Protein AF-A0A2N5Z8E2-F1 (afdb_monomer_lite)

Radius of gyration: 33.79 Å; chains: 1; bounding box: 51×48×90 Å

Structure (mmCIF, N/CA/C/O backbone):
data_AF-A0A2N5Z8E2-F1
#
_entry.id   AF-A0A2N5Z8E2-F1
#
loop_
_atom_site.group_PDB
_atom_site.id
_atom_site.type_symbol
_atom_site.label_atom_id
_atom_site.label_alt_id
_atom_site.label_comp_id
_atom_site.label_asym_id
_atom_site.label_entity_id
_atom_site.label_seq_id
_atom_site.pdbx_PDB_ins_code
_atom_site.Cartn_x
_atom_site.Cartn_y
_atom_site.Cartn_z
_atom_site.occupancy
_atom_site.B_iso_or_equiv
_atom_site.auth_seq_id
_atom_site.auth_comp_id
_atom_site.auth_asym_id
_atom_site.auth_atom_id
_atom_site.pdbx_PDB_model_num
ATOM 1 N N . MET A 1 1 ? -34.137 32.093 56.137 1.00 54.59 1 MET A N 1
ATOM 2 C CA . MET A 1 1 ? -33.795 31.053 57.139 1.00 54.59 1 MET A CA 1
ATOM 3 C C . MET A 1 1 ? -32.305 30.760 56.978 1.00 54.59 1 MET A C 1
ATOM 5 O O . MET A 1 1 ? -31.921 30.421 55.871 1.00 54.59 1 MET A O 1
ATOM 9 N N . SER A 1 2 ? -31.466 31.004 57.996 1.00 71.12 2 SER A N 1
ATOM 10 C CA . SER A 1 2 ? -29.993 30.905 57.870 1.00 71.12 2 SER A CA 1
ATOM 11 C C . SER A 1 2 ? -29.541 29.473 57.537 1.00 71.12 2 SER A C 1
ATOM 13 O O . SER A 1 2 ? -30.028 28.518 58.148 1.00 71.12 2 SER A O 1
ATOM 15 N N . ILE A 1 3 ? -28.604 29.350 56.592 1.00 69.88 3 ILE A N 1
ATOM 16 C CA . ILE A 1 3 ? -27.976 28.100 56.126 1.00 69.88 3 ILE A CA 1
ATOM 17 C C . ILE A 1 3 ? -27.423 27.285 57.310 1.00 69.88 3 ILE A C 1
ATOM 19 O O . ILE A 1 3 ? -27.604 26.070 57.378 1.00 69.88 3 ILE A O 1
ATOM 23 N N . GLU A 1 4 ? -26.871 27.948 58.326 1.00 69.56 4 GLU A N 1
ATOM 24 C CA . GLU A 1 4 ? -26.331 27.307 59.535 1.00 69.56 4 GLU A CA 1
ATOM 25 C C . GLU A 1 4 ? -27.399 26.562 60.352 1.00 69.56 4 GLU A C 1
ATOM 27 O O . GLU A 1 4 ? -27.144 25.504 60.940 1.00 69.56 4 GLU A O 1
ATOM 32 N N . ARG A 1 5 ? -28.644 27.059 60.356 1.00 70.69 5 ARG A N 1
ATOM 33 C CA . ARG A 1 5 ? -29.758 26.375 61.036 1.00 70.69 5 ARG A CA 1
ATOM 34 C C . ARG A 1 5 ? -30.197 25.118 60.289 1.00 70.69 5 ARG A C 1
ATOM 36 O O . ARG A 1 5 ? -30.705 24.192 60.916 1.00 70.69 5 ARG A O 1
ATOM 43 N N . GLN A 1 6 ? -30.017 25.066 58.971 1.00 69.56 6 GLN A N 1
ATOM 44 C CA . GLN A 1 6 ? -30.315 23.869 58.181 1.00 69.56 6 GLN A CA 1
ATOM 45 C C . GLN A 1 6 ? -29.215 22.812 58.339 1.00 69.56 6 GLN A C 1
ATOM 47 O O . GLN A 1 6 ? -29.527 21.635 58.542 1.00 69.56 6 GLN A O 1
ATOM 52 N N . PHE A 1 7 ? -27.945 23.227 58.351 1.00 66.75 7 PHE A N 1
ATOM 53 C CA . PHE A 1 7 ? -26.817 22.323 58.595 1.00 66.75 7 PHE A CA 1
ATOM 54 C C . PHE A 1 7 ? -26.855 21.707 59.997 1.00 66.75 7 PHE A C 1
ATOM 56 O O . PHE A 1 7 ? -26.788 20.487 60.131 1.00 66.75 7 PHE A O 1
ATOM 63 N N . SER A 1 8 ? -27.061 22.515 61.041 1.00 74.06 8 SER A N 1
ATOM 64 C CA . SER A 1 8 ? -27.131 22.012 62.424 1.00 74.06 8 SER A CA 1
ATOM 65 C C . SER A 1 8 ? -28.271 21.009 62.650 1.00 74.06 8 SER A C 1
ATOM 67 O O . SER A 1 8 ? -28.094 20.017 63.358 1.00 74.06 8 SER A O 1
ATOM 69 N N . ARG A 1 9 ? -29.434 21.215 62.016 1.00 73.56 9 ARG A N 1
ATOM 70 C CA . ARG A 1 9 ? -30.554 20.256 62.054 1.00 73.56 9 ARG A CA 1
ATOM 71 C C . ARG A 1 9 ? -30.224 18.947 61.337 1.00 73.56 9 ARG A C 1
ATOM 73 O O . ARG A 1 9 ? -30.583 17.884 61.837 1.00 73.56 9 ARG A O 1
ATOM 80 N N . SER A 1 10 ? -29.517 19.027 60.214 1.00 69.19 10 SER A N 1
ATOM 81 C CA . SER A 1 10 ? -29.113 17.858 59.427 1.00 69.19 10 SER A CA 1
ATOM 82 C C . SER A 1 10 ? -28.091 17.000 60.179 1.00 69.19 10 SER A C 1
ATOM 84 O O . SER A 1 10 ? -28.234 15.783 60.235 1.00 69.19 10 SER A O 1
ATOM 86 N N . ILE A 1 11 ? -27.117 17.627 60.850 1.00 70.69 11 ILE A N 1
ATOM 87 C CA . ILE A 1 11 ? -26.117 16.927 61.675 1.00 70.69 11 ILE A CA 1
ATOM 88 C C . ILE A 1 11 ? -26.790 16.199 62.847 1.00 70.69 11 ILE A C 1
ATOM 90 O O . ILE A 1 11 ? -26.557 15.008 63.044 1.00 70.69 11 ILE A O 1
ATOM 94 N N . LYS A 1 12 ? -27.710 16.867 63.557 1.00 73.25 12 LYS A N 1
ATOM 95 C CA . LYS A 1 12 ? -28.479 16.245 64.652 1.00 73.25 12 LYS A CA 1
ATOM 96 C C . LYS A 1 12 ? -29.352 15.071 64.194 1.00 73.25 12 LYS A C 1
ATOM 98 O O . LYS A 1 12 ? -29.635 14.178 64.988 1.00 73.25 12 LYS A O 1
ATOM 103 N N . GLN A 1 13 ? -29.813 15.063 62.942 1.00 68.19 13 GLN A N 1
ATOM 104 C CA . GLN A 1 13 ? -30.539 13.921 62.376 1.00 68.19 13 GLN A CA 1
ATOM 105 C C . GLN A 1 13 ? -29.612 12.750 62.041 1.00 68.19 13 GLN A C 1
ATOM 107 O O . GLN A 1 13 ? -29.987 11.606 62.280 1.00 68.19 13 GLN A O 1
ATOM 112 N N . ILE A 1 14 ? -28.413 13.026 61.527 1.00 67.75 14 ILE A N 1
ATOM 113 C CA . ILE A 1 14 ? -27.400 12.010 61.204 1.00 67.75 14 ILE A CA 1
ATOM 114 C C . ILE A 1 14 ? -26.919 11.305 62.480 1.00 67.75 14 ILE A C 1
ATOM 116 O O . ILE A 1 14 ? -26.812 10.082 62.500 1.00 67.75 14 ILE A O 1
ATOM 120 N N . GLU A 1 15 ? -26.718 12.053 63.565 1.00 65.44 15 GLU A N 1
ATOM 121 C CA . GLU A 1 15 ? -26.290 11.528 64.870 1.00 65.44 15 GLU A CA 1
ATOM 122 C C . GLU A 1 15 ? -27.309 10.556 65.497 1.00 65.44 15 GLU A C 1
ATOM 124 O O . GLU A 1 15 ? -26.940 9.627 66.211 1.00 65.44 15 GLU A O 1
ATOM 129 N N . ARG A 1 16 ? -28.601 10.720 65.184 1.00 69.50 16 ARG A N 1
ATOM 130 C CA . ARG A 1 16 ? -29.685 9.843 65.661 1.00 69.50 16 ARG A CA 1
ATOM 131 C C . ARG A 1 16 ? -29.935 8.629 64.765 1.00 69.50 16 ARG A C 1
ATOM 133 O O . ARG A 1 16 ? -30.782 7.799 65.099 1.00 69.50 16 ARG A O 1
ATOM 140 N N . MET A 1 17 ? -29.259 8.514 63.620 1.00 68.38 17 MET A N 1
ATOM 141 C CA . MET A 1 17 ? -29.453 7.372 62.729 1.00 68.38 17 MET A CA 1
ATOM 142 C C . MET A 1 17 ? -28.679 6.142 63.220 1.00 68.38 17 MET A C 1
ATOM 144 O O . MET A 1 17 ? -27.511 6.244 63.593 1.00 68.38 17 MET A O 1
ATOM 148 N N . PRO A 1 18 ? -29.276 4.940 63.152 1.00 71.25 18 PRO A N 1
ATOM 149 C CA . PRO A 1 18 ? -28.559 3.710 63.455 1.00 71.25 18 PRO A CA 1
ATOM 150 C C . PRO A 1 18 ? -27.423 3.494 62.445 1.00 71.25 18 PRO A C 1
ATOM 152 O O . PRO A 1 18 ? -27.589 3.736 61.247 1.00 71.25 18 PRO A O 1
ATOM 155 N N . GLN A 1 19 ? -26.282 2.968 62.903 1.00 64.56 19 GLN A N 1
ATOM 156 C CA . GLN A 1 19 ? -25.054 2.798 62.102 1.00 64.56 19 GLN A CA 1
ATOM 157 C C . GLN A 1 19 ? -25.284 2.110 60.740 1.00 64.56 19 GLN A C 1
ATOM 159 O O . GLN A 1 19 ? -24.665 2.465 59.737 1.00 64.56 19 GLN A O 1
ATOM 164 N N . LYS A 1 20 ? -26.235 1.165 60.667 1.00 65.25 20 LYS A N 1
ATOM 165 C CA . LYS A 1 20 ? -26.619 0.477 59.419 1.00 65.25 20 LYS A CA 1
ATOM 166 C C . LYS A 1 20 ? -27.254 1.411 58.377 1.00 65.25 20 LYS A C 1
ATOM 168 O O . LYS A 1 20 ? -27.059 1.202 57.181 1.00 65.25 20 LYS A O 1
ATOM 173 N N . ALA A 1 21 ? -28.013 2.419 58.806 1.00 69.50 21 ALA A N 1
ATOM 174 C CA . ALA A 1 21 ? -28.606 3.423 57.921 1.00 69.50 21 ALA A CA 1
ATOM 175 C C . ALA A 1 21 ? -27.548 4.420 57.431 1.00 69.50 21 ALA A C 1
ATOM 177 O O . ALA A 1 21 ? -27.512 4.732 56.239 1.00 69.50 21 ALA A O 1
ATOM 178 N N . LEU A 1 22 ? -26.632 4.813 58.323 1.00 66.75 22 LEU A N 1
ATOM 179 C CA . LEU A 1 22 ? -25.485 5.660 57.999 1.00 66.75 22 LEU A CA 1
ATOM 180 C C . LEU A 1 22 ? -24.632 5.027 56.892 1.00 66.75 22 LEU A C 1
ATOM 182 O O . LEU A 1 22 ? -24.387 5.654 55.867 1.00 66.75 22 LEU A O 1
ATOM 186 N N . TYR A 1 23 ? -24.281 3.745 57.054 1.00 70.44 23 TYR A N 1
ATOM 187 C CA . TYR A 1 23 ? -23.490 2.984 56.083 1.00 70.44 23 TYR A CA 1
ATOM 188 C C . TYR A 1 23 ? -24.171 2.870 54.711 1.00 70.44 23 TYR A C 1
ATOM 190 O O . TYR A 1 23 ? -23.515 2.928 53.672 1.00 70.44 23 TYR A O 1
ATOM 198 N N . ARG A 1 24 ? -25.503 2.724 54.673 1.00 71.44 24 ARG A N 1
ATOM 199 C CA . ARG A 1 24 ? -26.255 2.701 53.407 1.00 71.44 24 ARG A CA 1
ATOM 200 C C . ARG A 1 24 ? -26.197 4.051 52.696 1.00 71.44 24 ARG A C 1
ATOM 202 O O . ARG A 1 24 ? -26.012 4.069 51.480 1.00 71.44 24 ARG A O 1
ATOM 209 N N . GLN A 1 25 ? -26.324 5.157 53.429 1.00 71.38 25 GLN A N 1
ATOM 210 C CA . GLN A 1 25 ? -26.224 6.495 52.847 1.00 71.38 25 GLN A CA 1
ATOM 211 C C . GLN A 1 25 ? -24.811 6.802 52.351 1.00 71.38 25 GLN A C 1
ATOM 213 O O . GLN A 1 25 ? -24.666 7.209 51.199 1.00 71.38 25 GLN A O 1
ATOM 218 N N . THR A 1 26 ? -23.770 6.536 53.144 1.00 70.19 26 THR A N 1
ATOM 219 C CA . THR A 1 26 ? -22.382 6.731 52.693 1.00 70.19 26 THR A CA 1
ATOM 220 C C . THR A 1 26 ? -22.056 5.842 51.504 1.00 70.19 26 THR A C 1
ATOM 222 O O . THR A 1 26 ? -21.537 6.350 50.520 1.00 70.19 26 THR A O 1
ATOM 225 N N . LYS A 1 27 ? -22.465 4.567 51.490 1.00 75.56 27 LYS A N 1
ATOM 226 C CA . LYS A 1 27 ? -22.264 3.681 50.327 1.00 75.56 27 LYS A CA 1
ATOM 227 C C . LYS A 1 27 ? -22.952 4.192 49.055 1.00 75.56 27 LYS A C 1
ATOM 229 O O . LYS A 1 27 ? -22.413 4.026 47.961 1.00 75.56 27 LYS A O 1
ATOM 234 N N . LEU A 1 28 ? -24.132 4.804 49.172 1.00 75.12 28 LEU A N 1
ATOM 235 C CA . LEU A 1 28 ? -24.834 5.419 48.039 1.00 75.12 28 LEU A CA 1
ATOM 236 C C . LEU A 1 28 ? -24.135 6.694 47.553 1.00 75.12 28 LEU A C 1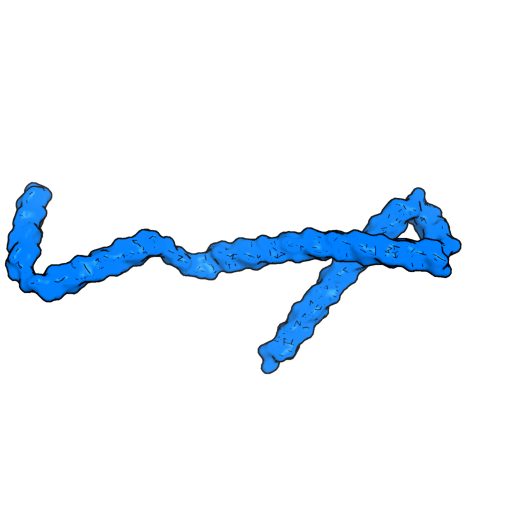
ATOM 238 O O . LEU A 1 28 ? -24.046 6.908 46.345 1.00 75.12 28 LEU A O 1
ATOM 242 N N . ILE A 1 29 ? -23.617 7.511 48.470 1.00 74.00 29 ILE A N 1
ATOM 243 C CA . ILE A 1 29 ? -22.852 8.721 48.148 1.00 74.00 29 ILE A CA 1
ATOM 244 C C . ILE A 1 29 ? -21.522 8.342 47.489 1.00 74.00 29 ILE A C 1
ATOM 246 O O . ILE A 1 29 ? -21.219 8.859 46.418 1.00 74.00 29 ILE A O 1
ATOM 250 N N . THR A 1 30 ? -20.785 7.377 48.045 1.00 71.44 30 THR A N 1
ATOM 251 C CA . THR A 1 30 ? -19.546 6.848 47.459 1.00 71.44 30 THR A CA 1
ATOM 252 C C . THR A 1 30 ? -19.800 6.272 46.073 1.00 71.44 30 THR A C 1
ATOM 254 O O . THR A 1 30 ? -19.079 6.620 45.153 1.00 71.44 30 THR A O 1
ATOM 257 N N . LYS A 1 31 ? -20.877 5.499 45.858 1.00 71.19 31 LYS A N 1
ATOM 258 C CA . LYS A 1 31 ? -21.247 5.026 44.510 1.00 71.19 31 LYS A CA 1
ATOM 259 C C . LYS A 1 31 ? -21.529 6.162 43.522 1.00 71.19 31 LYS A C 1
ATOM 261 O O . LYS A 1 31 ? -21.209 6.029 42.344 1.00 71.19 31 LYS A O 1
ATOM 266 N N . ARG A 1 32 ? -22.150 7.258 43.973 1.00 66.50 32 ARG A N 1
ATOM 267 C CA . ARG A 1 32 ? -22.410 8.437 43.128 1.00 66.50 32 ARG A CA 1
ATOM 268 C C . ARG A 1 32 ? -21.127 9.206 42.815 1.00 66.50 32 ARG A C 1
ATOM 270 O O . ARG A 1 32 ? -20.969 9.639 41.680 1.00 66.50 32 ARG A O 1
ATOM 277 N N . PHE A 1 33 ? -20.217 9.329 43.779 1.00 62.50 33 PHE A N 1
ATOM 278 C CA . PHE A 1 33 ? -18.895 9.921 43.566 1.00 62.50 33 PHE A CA 1
ATOM 279 C C . PHE A 1 33 ? -18.009 9.046 42.679 1.00 62.50 33 PHE A C 1
ATOM 281 O O . PHE A 1 33 ? -17.410 9.571 41.751 1.00 62.50 33 PHE A O 1
ATOM 288 N N . ASP A 1 34 ? -18.006 7.725 42.862 1.00 62.16 34 ASP A N 1
ATOM 289 C CA . ASP A 1 34 ? -17.319 6.788 41.967 1.00 62.16 34 ASP A CA 1
ATOM 290 C C . ASP A 1 34 ? -17.864 6.888 40.543 1.00 62.16 34 ASP A C 1
ATOM 292 O O . ASP A 1 34 ? -17.084 6.894 39.602 1.00 62.16 34 ASP A O 1
ATOM 296 N N . MET A 1 35 ? -19.180 7.040 40.352 1.00 60.72 35 MET A N 1
ATOM 297 C CA . MET A 1 35 ? -19.776 7.281 39.027 1.00 60.72 35 MET A CA 1
ATOM 298 C C . MET A 1 35 ? -19.405 8.636 38.404 1.00 60.72 35 MET A C 1
ATOM 300 O O . MET A 1 35 ? -19.514 8.780 37.187 1.00 60.72 35 MET A O 1
ATOM 304 N N . LEU A 1 36 ? -19.022 9.627 39.212 1.00 59.94 36 LEU A N 1
ATOM 305 C CA . LEU A 1 36 ? -18.572 10.944 38.747 1.00 59.94 36 LEU A CA 1
ATOM 306 C C . LEU A 1 36 ? -17.059 10.973 38.484 1.00 59.94 36 LEU A C 1
ATOM 308 O O . LEU A 1 36 ? -16.617 11.650 37.559 1.00 59.94 36 LEU A O 1
ATOM 312 N N . LEU A 1 37 ? -16.279 10.232 39.277 1.00 58.09 37 LEU A N 1
ATOM 313 C CA . LEU A 1 37 ? -14.819 10.139 39.189 1.00 58.09 37 LEU A CA 1
ATOM 314 C C . LEU A 1 37 ? -14.348 9.065 38.206 1.00 58.09 37 LEU A C 1
ATOM 316 O O . LEU A 1 37 ? -13.273 9.202 37.625 1.00 58.09 37 LEU A O 1
ATOM 320 N N . THR A 1 38 ? -15.143 8.021 37.962 1.00 56.69 38 THR A N 1
ATOM 321 C CA . THR A 1 38 ? -14.940 7.173 36.788 1.00 56.69 38 THR A CA 1
ATOM 322 C C . THR A 1 38 ? -15.527 7.905 35.589 1.00 56.69 38 THR A C 1
ATOM 324 O O . THR A 1 38 ? -16.749 8.036 35.493 1.00 56.69 38 THR A O 1
ATOM 327 N N . PRO A 1 39 ? -14.702 8.402 34.646 1.00 52.25 39 PRO A N 1
ATOM 328 C CA . PRO A 1 39 ? -15.241 8.938 33.414 1.00 52.25 39 PRO A CA 1
ATOM 329 C C . PRO A 1 39 ? -16.077 7.823 32.802 1.00 52.25 39 PRO A C 1
ATOM 331 O O . PRO A 1 39 ? -15.554 6.738 32.518 1.00 52.25 39 PRO A O 1
ATOM 334 N N . LYS A 1 40 ? -17.386 8.070 32.639 1.00 52.25 40 LYS A N 1
ATOM 335 C CA . LYS A 1 40 ? -18.255 7.254 31.791 1.00 52.25 40 LYS A CA 1
ATOM 336 C C . LYS A 1 40 ? -17.417 6.904 30.570 1.00 52.25 40 LYS A C 1
ATOM 338 O O . LYS A 1 40 ? -17.070 7.794 29.793 1.00 52.25 40 LYS A O 1
ATOM 343 N N . LYS A 1 41 ? -17.065 5.622 30.419 1.00 49.09 41 LYS A N 1
ATOM 344 C CA . LYS A 1 41 ? -16.578 5.057 29.162 1.00 49.09 41 LYS A CA 1
ATOM 345 C C . LYS A 1 41 ? -17.699 5.286 28.149 1.00 49.09 41 LYS A C 1
ATOM 347 O O . LYS A 1 41 ? -18.525 4.413 27.912 1.00 49.09 41 LYS A O 1
ATOM 352 N N . GLY A 1 42 ? -17.779 6.498 27.608 1.00 45.38 42 GLY A N 1
ATOM 353 C CA . GLY A 1 42 ? -18.615 6.857 26.482 1.00 45.38 42 GLY A CA 1
ATOM 354 C C . GLY A 1 42 ? -18.083 6.070 25.298 1.00 45.38 42 GLY A C 1
ATOM 355 O O . GLY A 1 42 ? -17.157 6.505 24.616 1.00 45.38 42 GLY A O 1
ATOM 356 N N . GLY A 1 43 ? -18.632 4.871 25.112 1.00 48.94 43 GLY A N 1
ATOM 357 C CA . GLY A 1 43 ? -18.172 3.827 24.196 1.00 48.94 43 GLY A CA 1
ATOM 358 C C . GLY A 1 43 ? -18.189 4.173 22.704 1.00 48.94 43 GLY A C 1
ATOM 359 O O . GLY A 1 43 ? -17.906 3.301 21.891 1.00 48.94 43 G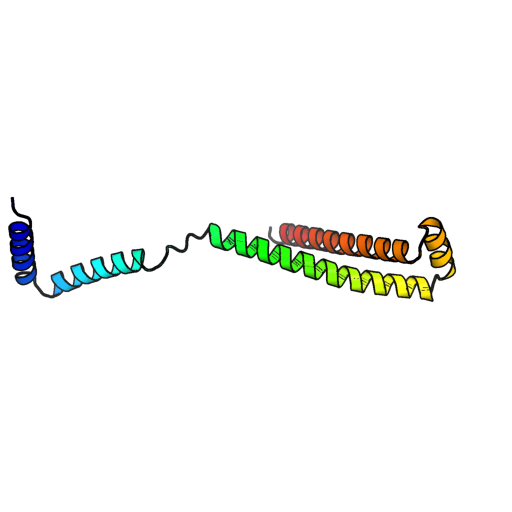LY A O 1
ATOM 360 N N . ALA A 1 44 ? -18.470 5.420 22.320 1.00 50.94 44 ALA A N 1
ATOM 361 C CA . ALA A 1 44 ? -18.530 5.843 20.922 1.00 50.94 44 ALA A CA 1
ATOM 362 C C . ALA A 1 44 ? -17.279 6.612 20.455 1.00 50.94 44 ALA A C 1
ATOM 364 O O . ALA A 1 44 ? -16.797 6.378 19.350 1.00 50.94 44 ALA A O 1
ATOM 365 N N . LYS A 1 45 ? -16.685 7.482 21.289 1.00 49.41 45 LYS A N 1
ATOM 366 C CA . LYS A 1 45 ? -15.555 8.334 20.853 1.00 49.41 45 LYS A CA 1
ATOM 367 C C . LYS A 1 45 ? -14.204 7.606 20.842 1.00 49.41 45 LYS A C 1
ATOM 369 O O . LYS A 1 45 ? -13.366 7.877 19.989 1.00 49.41 45 LYS A O 1
ATOM 374 N N . GLY A 1 46 ? -14.002 6.634 21.736 1.00 51.91 46 GLY A N 1
ATOM 375 C CA . GLY A 1 46 ? -12.750 5.865 21.810 1.00 51.91 46 GLY A CA 1
ATOM 376 C C . GLY A 1 46 ? -12.610 4.749 20.765 1.00 51.91 46 GLY A C 1
ATOM 377 O O . GLY A 1 46 ? -11.492 4.339 20.457 1.00 51.91 46 GLY A O 1
ATOM 378 N N . SER A 1 47 ? -13.713 4.240 20.206 1.00 55.69 47 SER A N 1
ATOM 379 C CA . SER A 1 47 ? -13.678 3.150 19.218 1.00 55.69 47 SER A CA 1
ATOM 380 C C . SER A 1 47 ? -13.369 3.658 17.808 1.00 55.69 47 SER A C 1
ATOM 382 O O . SER A 1 47 ? -12.606 3.017 17.084 1.00 55.69 47 SER A O 1
ATOM 384 N N . MET A 1 48 ? -13.887 4.835 17.440 1.00 58.56 48 MET A N 1
ATOM 385 C CA . MET A 1 48 ? -13.631 5.458 16.140 1.00 58.56 48 MET A CA 1
ATOM 386 C C . MET A 1 48 ? -12.165 5.885 16.002 1.00 58.56 48 MET A C 1
ATOM 388 O O . MET A 1 48 ? -11.530 5.537 15.011 1.00 58.56 48 MET A O 1
ATOM 392 N N . GLY A 1 49 ? -11.580 6.500 17.039 1.00 68.81 49 GLY A N 1
ATOM 393 C CA . GLY A 1 49 ? -10.152 6.846 17.052 1.00 68.81 49 GLY A CA 1
ATOM 394 C C . GLY A 1 49 ? -9.233 5.624 16.924 1.00 68.81 49 GLY A C 1
ATOM 395 O O . GLY A 1 49 ? -8.277 5.647 16.155 1.00 68.81 49 GLY A O 1
ATOM 396 N N . LYS A 1 50 ? -9.563 4.510 17.594 1.00 74.62 50 LYS A N 1
ATOM 397 C CA . LYS A 1 50 ? -8.801 3.253 17.470 1.00 74.62 50 LYS A CA 1
ATOM 398 C C . LYS A 1 50 ? -8.905 2.621 16.080 1.00 74.62 50 LYS A C 1
ATOM 400 O O . LYS A 1 50 ? -7.927 2.042 15.616 1.00 74.62 50 LYS A O 1
ATOM 405 N N . LYS A 1 51 ? -10.066 2.713 15.418 1.00 77.75 51 LYS A N 1
ATOM 406 C CA . LYS A 1 51 ? -10.231 2.241 14.033 1.00 77.75 51 LYS A CA 1
ATOM 407 C C . LYS A 1 51 ? -9.412 3.092 13.065 1.00 77.75 51 LYS A C 1
ATOM 409 O O . LYS A 1 51 ? -8.649 2.531 12.292 1.00 77.75 51 LYS A O 1
ATOM 414 N N . VAL A 1 52 ? -9.499 4.417 13.167 1.00 80.88 52 VAL A N 1
ATOM 415 C CA . VAL A 1 52 ? -8.739 5.337 12.305 1.00 80.88 52 VAL A CA 1
ATOM 416 C C . VAL A 1 52 ? -7.231 5.166 12.498 1.00 80.88 52 VAL A C 1
ATOM 418 O O . VAL A 1 52 ? -6.511 5.013 11.518 1.00 80.88 52 VAL A O 1
ATOM 421 N N . ALA A 1 53 ? -6.745 5.091 13.741 1.00 83.75 53 ALA A N 1
ATOM 422 C CA . ALA A 1 53 ? -5.325 4.854 14.014 1.00 83.75 53 ALA A CA 1
ATOM 423 C C . ALA A 1 53 ? -4.830 3.525 13.417 1.00 83.75 53 ALA A C 1
ATOM 425 O O . ALA A 1 53 ? -3.723 3.447 12.887 1.00 83.75 53 ALA A O 1
ATOM 426 N N . ARG A 1 54 ? -5.668 2.482 13.458 1.00 85.19 54 ARG A N 1
ATOM 427 C CA . ARG A 1 54 ? -5.368 1.197 12.822 1.00 85.19 54 ARG A CA 1
ATOM 428 C C . ARG A 1 54 ? -5.299 1.323 11.299 1.00 85.19 54 ARG A C 1
ATOM 430 O O . ARG A 1 54 ? -4.393 0.748 10.710 1.00 85.19 54 ARG A O 1
ATOM 437 N N . GLU A 1 55 ? -6.215 2.058 10.672 1.00 85.19 55 GLU A N 1
ATOM 438 C CA . GLU A 1 55 ? -6.183 2.292 9.220 1.00 85.19 55 GLU A CA 1
ATOM 439 C C . GLU A 1 55 ? -4.936 3.059 8.779 1.00 85.19 55 GLU A C 1
ATOM 441 O O . GLU A 1 55 ? -4.295 2.676 7.804 1.00 85.19 55 GLU A O 1
ATOM 446 N N . ILE A 1 56 ? -4.535 4.079 9.538 1.00 87.56 56 ILE A N 1
ATOM 447 C CA . ILE A 1 56 ? -3.307 4.837 9.275 1.00 87.56 56 ILE A CA 1
ATOM 448 C C . ILE A 1 56 ? -2.078 3.924 9.373 1.00 87.56 56 ILE A C 1
ATOM 450 O O . ILE A 1 56 ? -1.229 3.932 8.485 1.00 87.56 56 ILE A O 1
ATOM 454 N N . LEU A 1 57 ? -1.995 3.087 10.411 1.00 89.31 57 LEU A N 1
ATOM 455 C CA . LEU A 1 57 ? -0.890 2.135 10.557 1.00 89.31 57 LEU A CA 1
ATOM 456 C C . LEU A 1 57 ? -0.832 1.157 9.375 1.00 89.31 57 LEU A C 1
ATOM 458 O O . LEU A 1 57 ? 0.244 0.875 8.852 1.00 89.31 57 LEU A O 1
ATOM 462 N N . TRP A 1 58 ? -1.990 0.688 8.908 1.00 86.75 58 TRP A N 1
ATOM 463 C CA . TRP A 1 58 ? -2.069 -0.157 7.719 1.00 86.75 58 TRP A CA 1
ATOM 464 C C . TRP A 1 58 ? -1.678 0.559 6.429 1.00 86.75 58 TRP A C 1
ATOM 466 O O . TRP A 1 58 ? -1.089 -0.080 5.559 1.00 86.75 58 TRP A O 1
ATOM 476 N N . PHE A 1 59 ? -1.987 1.846 6.286 1.00 88.25 59 PHE A N 1
ATOM 477 C CA . PHE A 1 59 ? -1.553 2.641 5.139 1.00 88.25 59 PHE A CA 1
ATOM 478 C C . PHE A 1 59 ? -0.022 2.676 5.057 1.00 88.25 59 PHE A C 1
ATOM 480 O O . PHE A 1 59 ? 0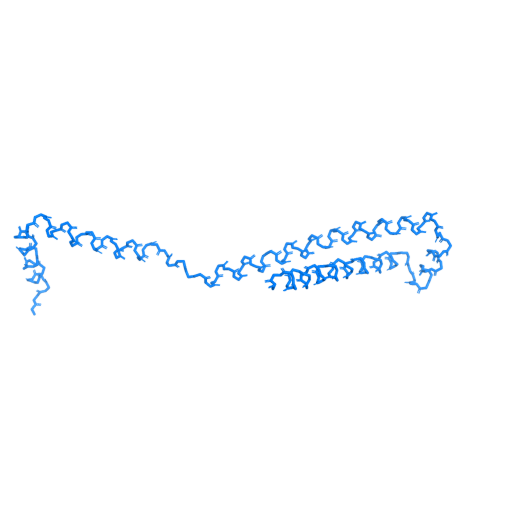.546 2.320 4.025 1.00 88.25 59 PHE A O 1
ATOM 487 N N . PHE A 1 60 ? 0.657 2.973 6.169 1.00 90.44 60 PHE A N 1
ATOM 488 C CA . PHE A 1 60 ? 2.122 2.949 6.221 1.00 90.44 60 PHE A CA 1
ATOM 489 C C . PHE A 1 60 ? 2.702 1.548 6.000 1.00 90.44 60 PHE A C 1
ATOM 491 O O . PHE A 1 60 ? 3.674 1.399 5.260 1.00 90.44 60 PHE A O 1
ATOM 498 N N . ALA A 1 61 ? 2.084 0.511 6.571 1.00 88.88 61 ALA A N 1
ATOM 499 C CA . ALA A 1 61 ? 2.490 -0.868 6.310 1.00 88.88 61 ALA A CA 1
ATOM 500 C C . ALA A 1 61 ? 2.357 -1.228 4.819 1.00 88.88 61 ALA A C 1
ATOM 502 O O . ALA A 1 61 ? 3.240 -1.869 4.256 1.00 88.88 61 ALA A O 1
ATOM 503 N N . SER A 1 62 ? 1.289 -0.771 4.161 1.00 89.25 62 SER A N 1
ATOM 504 C CA . SER A 1 62 ? 1.052 -1.020 2.733 1.00 89.25 62 SER A CA 1
ATOM 505 C C . SER A 1 62 ? 2.054 -0.280 1.850 1.00 89.25 62 SER A C 1
ATOM 507 O O . SER A 1 62 ? 2.493 -0.840 0.851 1.00 89.25 62 SER A O 1
ATOM 509 N N . ILE A 1 63 ? 2.471 0.934 2.229 1.00 90.31 63 ILE A N 1
ATOM 510 C CA . ILE A 1 63 ? 3.567 1.649 1.557 1.00 90.31 63 ILE A CA 1
ATOM 511 C C . ILE A 1 63 ? 4.864 0.848 1.663 1.00 90.31 63 ILE A C 1
ATOM 513 O O . ILE A 1 63 ? 5.521 0.614 0.652 1.00 90.31 63 ILE A O 1
ATOM 517 N N . LEU A 1 64 ? 5.222 0.392 2.867 1.00 92.31 64 LEU A N 1
ATOM 51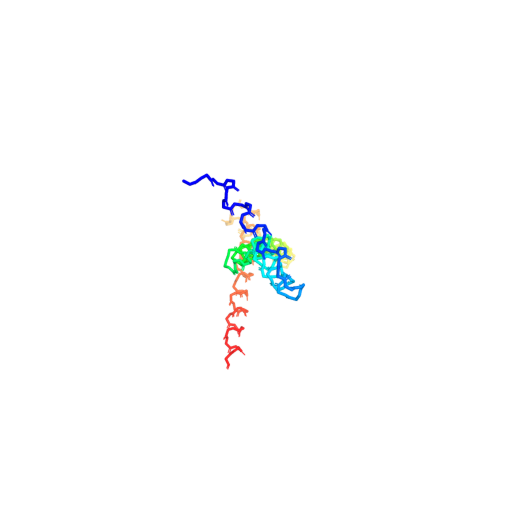8 C CA . LEU A 1 64 ? 6.460 -0.357 3.081 1.00 92.31 64 LEU A CA 1
ATOM 519 C C . LEU A 1 64 ? 6.477 -1.661 2.268 1.00 92.31 64 LEU A C 1
ATOM 521 O O . LEU A 1 64 ? 7.443 -1.944 1.562 1.00 92.31 64 LEU A O 1
ATOM 525 N N . ILE A 1 65 ? 5.387 -2.429 2.327 1.00 91.06 65 ILE A N 1
ATOM 526 C CA . ILE A 1 65 ? 5.243 -3.686 1.580 1.00 91.06 65 ILE A CA 1
ATOM 527 C C . ILE A 1 65 ? 5.215 -3.415 0.072 1.00 91.06 65 ILE A C 1
ATOM 529 O O . ILE A 1 65 ? 5.856 -4.138 -0.687 1.00 91.06 65 ILE A O 1
ATOM 533 N N . GLY A 1 66 ? 4.519 -2.365 -0.369 1.00 91.12 66 GLY A N 1
ATOM 534 C CA . GLY A 1 66 ? 4.465 -1.959 -1.773 1.00 91.12 66 GLY A CA 1
ATOM 535 C C . GLY A 1 66 ? 5.842 -1.597 -2.321 1.00 91.12 66 GLY A C 1
ATOM 536 O O . GLY A 1 66 ? 6.174 -1.989 -3.435 1.00 91.12 66 GLY A O 1
ATOM 537 N N . PHE A 1 67 ? 6.675 -0.922 -1.524 1.00 90.75 67 PHE A N 1
ATOM 538 C CA . PHE A 1 67 ? 8.048 -0.574 -1.896 1.00 90.75 67 PHE A CA 1
ATOM 539 C C . PHE A 1 67 ? 8.914 -1.823 -2.047 1.00 90.75 67 PHE A C 1
ATOM 541 O O . PHE A 1 67 ? 9.616 -1.984 -3.047 1.00 90.75 67 PHE A O 1
ATOM 548 N N . LEU A 1 68 ? 8.798 -2.746 -1.090 1.00 94.12 68 LEU A N 1
ATOM 549 C CA . LEU A 1 68 ? 9.519 -4.014 -1.112 1.00 94.12 68 LEU A CA 1
ATOM 550 C C . LEU A 1 68 ? 9.122 -4.866 -2.328 1.00 94.12 68 LEU A C 1
ATOM 552 O O . LEU A 1 68 ? 9.984 -5.350 -3.058 1.00 94.12 68 LEU A O 1
ATOM 556 N N . LEU A 1 69 ? 7.818 -5.001 -2.587 1.00 92.75 69 LEU A N 1
ATOM 557 C CA . LEU A 1 69 ? 7.296 -5.729 -3.744 1.00 92.75 69 LEU A CA 1
ATOM 558 C C . LEU A 1 69 ? 7.685 -5.061 -5.061 1.00 92.75 69 LEU A C 1
ATOM 560 O O . LEU A 1 69 ? 8.132 -5.749 -5.973 1.00 92.75 69 LEU A O 1
ATOM 564 N N . GLY A 1 70 ? 7.572 -3.735 -5.158 1.00 91.75 70 GLY A N 1
ATOM 565 C CA . GLY A 1 70 ? 8.003 -2.977 -6.333 1.00 91.75 70 GLY A CA 1
ATOM 566 C C . GLY A 1 70 ? 9.481 -3.205 -6.649 1.00 91.75 70 GLY A C 1
ATOM 567 O O . GLY A 1 70 ? 9.833 -3.423 -7.806 1.00 91.75 70 GLY A O 1
ATOM 568 N N . PHE A 1 71 ? 10.338 -3.255 -5.625 1.00 92.00 71 PHE A N 1
ATOM 569 C CA . PHE A 1 71 ? 11.757 -3.587 -5.775 1.00 92.00 71 PHE A CA 1
ATOM 570 C C . PHE A 1 71 ? 12.011 -5.027 -6.222 1.00 92.00 71 PHE A C 1
ATOM 572 O O . PHE A 1 71 ? 12.842 -5.255 -7.106 1.00 92.00 71 PHE A O 1
ATOM 579 N N . ILE A 1 72 ? 11.282 -5.992 -5.663 1.00 93.88 72 ILE A N 1
ATOM 580 C CA . ILE A 1 72 ? 11.375 -7.395 -6.081 1.00 93.88 72 ILE A CA 1
ATOM 581 C C . ILE A 1 72 ? 10.954 -7.534 -7.549 1.00 93.88 72 ILE A C 1
ATOM 583 O O . ILE A 1 72 ? 11.701 -8.102 -8.342 1.00 93.88 72 ILE A O 1
ATOM 587 N N . PHE A 1 73 ? 9.809 -6.966 -7.940 1.00 92.25 73 PHE A N 1
ATOM 588 C CA . PHE A 1 73 ? 9.342 -7.001 -9.327 1.00 92.25 73 PHE A CA 1
ATOM 589 C C . PHE A 1 73 ? 10.309 -6.304 -10.275 1.00 92.25 73 PHE A C 1
ATOM 591 O O . PHE A 1 73 ? 10.632 -6.859 -11.322 1.00 92.25 73 PHE A O 1
ATOM 598 N N . TYR A 1 74 ? 10.814 -5.131 -9.895 1.00 92.38 74 TYR A N 1
ATOM 599 C CA . TYR A 1 74 ? 11.835 -4.435 -10.666 1.00 92.38 74 TYR A CA 1
ATOM 600 C C . TYR A 1 74 ? 13.071 -5.316 -10.878 1.00 92.38 74 TYR A C 1
ATOM 602 O O . TYR A 1 74 ? 13.519 -5.458 -12.011 1.00 92.38 74 TYR A O 1
ATOM 610 N N . SER A 1 75 ? 13.583 -5.960 -9.825 1.00 91.81 75 SER A N 1
ATOM 611 C CA . SER A 1 75 ? 14.757 -6.841 -9.922 1.00 91.81 75 SER A CA 1
ATOM 612 C C . SER A 1 75 ? 14.496 -8.065 -10.800 1.00 91.81 75 SER A C 1
ATOM 614 O O . SER A 1 7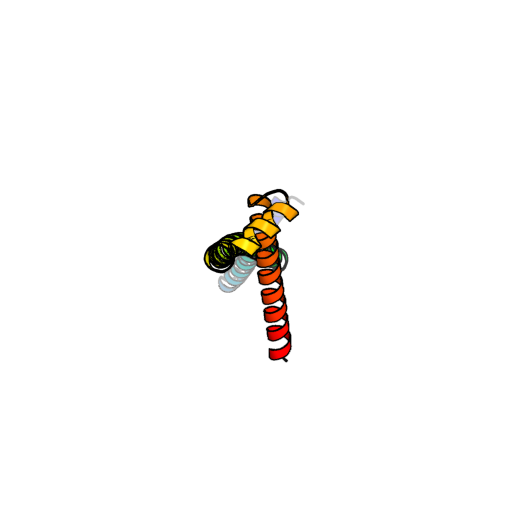5 ? 15.344 -8.423 -11.613 1.00 91.81 75 SER A O 1
ATOM 616 N N . ILE A 1 76 ? 13.316 -8.684 -10.688 1.00 93.75 76 ILE A N 1
ATOM 617 C CA . ILE A 1 76 ? 12.921 -9.819 -11.535 1.00 93.75 76 ILE A CA 1
ATOM 618 C C . ILE A 1 76 ? 12.859 -9.384 -13.003 1.00 93.75 76 ILE A C 1
ATOM 620 O O . ILE A 1 76 ? 13.434 -10.041 -13.867 1.00 93.75 76 ILE A O 1
ATOM 624 N N . ILE A 1 77 ? 12.204 -8.261 -13.297 1.00 92.31 77 ILE A N 1
ATOM 625 C CA . ILE A 1 77 ? 12.093 -7.746 -14.666 1.00 92.31 77 ILE A CA 1
ATOM 626 C C . ILE A 1 77 ? 13.476 -7.364 -15.201 1.00 92.31 77 ILE A C 1
ATOM 628 O O . ILE A 1 77 ? 13.799 -7.710 -16.330 1.00 92.31 77 ILE A O 1
ATOM 632 N N . ALA A 1 78 ? 14.319 -6.721 -14.395 1.00 90.12 78 ALA A N 1
ATOM 633 C CA . ALA A 1 78 ? 15.677 -6.364 -14.793 1.00 90.12 78 ALA A CA 1
ATOM 634 C C . ALA A 1 78 ? 16.540 -7.593 -15.110 1.00 90.12 78 ALA A C 1
ATOM 636 O O . ALA A 1 78 ? 17.356 -7.536 -16.025 1.00 90.12 78 ALA A O 1
ATOM 637 N N . HIS A 1 79 ? 16.361 -8.691 -14.371 1.00 92.75 79 HIS A N 1
ATOM 638 C CA . HIS A 1 79 ? 17.169 -9.897 -14.532 1.00 92.75 79 HIS A CA 1
ATOM 639 C C . HIS A 1 79 ? 16.691 -10.794 -15.681 1.00 92.75 79 HIS A C 1
ATOM 641 O O . HIS A 1 79 ? 17.507 -11.286 -16.453 1.00 92.75 79 HIS A O 1
ATOM 647 N N . PHE A 1 80 ? 15.377 -10.998 -15.814 1.00 93.81 80 PHE A N 1
ATOM 648 C CA . PHE A 1 80 ? 14.807 -11.916 -16.810 1.00 93.81 80 PHE A CA 1
ATOM 649 C C . PHE A 1 80 ? 14.355 -11.223 -18.102 1.00 93.81 80 PHE A C 1
ATOM 651 O O . PHE A 1 80 ? 14.288 -11.863 -19.147 1.00 93.81 80 PHE A O 1
ATOM 658 N N . TYR A 1 81 ? 14.042 -9.928 -18.046 1.00 92.50 81 TYR A N 1
ATOM 659 C CA . TYR A 1 81 ? 13.429 -9.165 -19.137 1.00 92.50 81 TYR A CA 1
ATOM 660 C C . TYR A 1 81 ? 14.101 -7.793 -19.310 1.00 92.50 81 TYR A C 1
ATOM 662 O O . TYR A 1 81 ? 13.432 -6.764 -19.434 1.00 92.50 81 TYR A O 1
ATOM 670 N N . TYR A 1 82 ? 15.434 -7.768 -19.320 1.00 89.19 82 TYR A N 1
ATOM 671 C CA . TYR A 1 82 ? 16.213 -6.531 -19.415 1.00 89.19 82 TYR A CA 1
ATOM 672 C C . TYR A 1 82 ? 15.822 -5.667 -20.627 1.00 89.19 82 TYR A C 1
ATOM 674 O O . TYR A 1 82 ? 15.572 -4.472 -20.483 1.00 89.19 82 TYR A O 1
ATOM 682 N N . ASP A 1 83 ? 15.663 -6.277 -21.806 1.00 90.81 83 ASP A N 1
ATOM 683 C CA . ASP A 1 83 ? 15.272 -5.560 -23.029 1.00 90.81 83 ASP A CA 1
ATOM 684 C C . ASP A 1 83 ? 13.899 -4.892 -22.908 1.00 90.81 83 ASP A C 1
ATOM 686 O O . ASP A 1 83 ? 13.667 -3.804 -23.444 1.00 90.81 83 ASP A O 1
ATOM 690 N N . PHE A 1 84 ? 12.973 -5.531 -22.187 1.00 89.75 84 PHE A N 1
ATOM 691 C CA . PHE A 1 84 ? 11.676 -4.938 -21.889 1.00 89.75 84 PHE A CA 1
ATOM 692 C C . PHE A 1 84 ? 11.831 -3.749 -20.944 1.00 89.75 84 PHE A C 1
ATOM 694 O O . PHE A 1 84 ? 11.228 -2.708 -21.193 1.00 89.75 84 PHE A O 1
ATOM 701 N N . LEU A 1 85 ? 12.660 -3.869 -19.904 1.00 89.44 85 LEU A N 1
ATOM 702 C CA . LEU A 1 85 ? 12.922 -2.778 -18.967 1.00 89.44 85 LEU A CA 1
ATOM 703 C C . LEU A 1 85 ? 13.495 -1.552 -19.679 1.00 89.44 85 LEU A C 1
ATOM 705 O O . LEU A 1 85 ? 13.033 -0.443 -19.425 1.00 89.44 85 LEU A O 1
ATOM 709 N N . VAL A 1 86 ? 14.454 -1.743 -20.588 1.00 88.25 86 VAL A N 1
ATOM 710 C CA . VAL A 1 86 ? 15.056 -0.650 -21.369 1.00 88.25 86 VAL A CA 1
ATOM 711 C C . VAL A 1 86 ? 14.022 0.010 -22.284 1.00 88.25 86 VAL A C 1
ATOM 713 O O . VAL A 1 86 ? 13.920 1.234 -22.333 1.00 88.25 86 VAL A O 1
ATOM 716 N N . LYS A 1 87 ? 13.193 -0.775 -22.980 1.00 91.50 87 LYS A N 1
ATOM 717 C CA . LYS A 1 87 ? 12.112 -0.215 -23.811 1.00 91.50 87 LYS A CA 1
ATOM 718 C C . LYS A 1 87 ? 11.080 0.534 -22.969 1.00 91.50 87 LYS A C 1
ATOM 720 O O . LYS A 1 87 ? 10.676 1.639 -23.326 1.00 91.50 87 LYS A O 1
ATOM 725 N N . ALA A 1 88 ? 10.673 -0.041 -21.842 1.00 87.38 88 ALA A N 1
ATOM 726 C CA . ALA A 1 88 ? 9.701 0.558 -20.938 1.00 87.38 88 ALA A CA 1
ATOM 727 C C . ALA A 1 88 ? 10.238 1.839 -20.284 1.00 87.38 88 ALA A C 1
ATOM 729 O O . ALA A 1 88 ? 9.498 2.816 -20.165 1.00 87.38 88 ALA A O 1
ATOM 730 N N . SER A 1 89 ? 11.520 1.874 -19.909 1.00 88.00 89 SER A N 1
ATOM 731 C CA . SER A 1 89 ? 12.153 3.069 -19.348 1.00 88.00 89 SER A CA 1
ATOM 732 C C . SER A 1 89 ? 12.267 4.190 -20.379 1.00 88.00 89 SER A C 1
ATOM 734 O O . SER A 1 89 ? 12.037 5.343 -20.022 1.00 88.00 89 SER A O 1
ATOM 736 N N . HIS A 1 90 ? 12.518 3.867 -21.652 1.00 89.62 90 HIS A N 1
ATOM 737 C CA . HIS A 1 90 ? 12.470 4.841 -22.744 1.00 89.62 90 HIS A CA 1
ATOM 738 C C . HIS A 1 90 ? 11.068 5.428 -22.943 1.00 89.62 90 HIS A C 1
ATOM 740 O O . HIS A 1 90 ? 10.938 6.644 -23.059 1.00 89.62 90 HIS A O 1
ATOM 746 N N . VAL A 1 91 ? 10.017 4.600 -22.924 1.00 91.94 91 VAL A N 1
ATOM 747 C CA . VAL A 1 91 ? 8.620 5.071 -23.034 1.00 91.94 91 VAL A CA 1
ATOM 748 C C . VAL A 1 91 ? 8.229 5.957 -21.846 1.00 91.94 91 VAL A C 1
ATOM 750 O O . VAL A 1 91 ? 7.564 6.973 -22.019 1.00 91.94 91 VAL A O 1
ATOM 753 N N . MET A 1 92 ? 8.664 5.595 -20.639 1.00 89.25 92 MET A N 1
ATOM 754 C CA . MET A 1 92 ? 8.390 6.334 -19.398 1.00 89.25 92 MET A CA 1
ATOM 755 C C . MET A 1 92 ? 9.333 7.535 -19.183 1.00 89.25 92 MET A C 1
ATOM 757 O O . MET A 1 92 ? 9.216 8.245 -18.180 1.00 89.25 92 MET A O 1
ATOM 761 N N . GLY A 1 93 ? 10.307 7.736 -20.075 1.00 89.69 93 GLY A N 1
ATOM 762 C CA . GLY A 1 93 ? 11.341 8.771 -20.001 1.00 89.69 93 GLY A CA 1
ATOM 763 C C . GLY A 1 93 ? 12.422 8.551 -18.934 1.00 89.69 93 GLY A C 1
ATOM 764 O O . GLY A 1 93 ? 13.432 9.250 -18.942 1.00 89.69 93 GLY A O 1
ATOM 765 N N . SER A 1 94 ? 12.243 7.604 -18.008 1.00 89.62 94 SER A N 1
ATOM 766 C CA . SER A 1 94 ? 13.226 7.271 -16.974 1.00 89.62 94 SER A CA 1
ATOM 767 C C . SER A 1 94 ? 12.976 5.891 -16.367 1.00 89.62 94 SER A C 1
ATOM 769 O O . SER A 1 94 ? 11.835 5.465 -16.170 1.00 89.62 94 SER A O 1
ATOM 771 N N . VAL A 1 95 ? 14.061 5.220 -15.971 1.00 87.75 95 VAL A N 1
ATOM 772 C CA . VAL A 1 95 ? 14.021 3.976 -15.182 1.00 87.75 95 VAL A CA 1
ATOM 773 C C . VAL A 1 95 ? 13.359 4.213 -13.818 1.00 87.75 95 VAL A C 1
ATOM 775 O O . VAL A 1 95 ? 12.622 3.362 -13.325 1.00 87.75 95 VAL A O 1
ATOM 778 N N . ILE A 1 96 ? 13.559 5.399 -13.236 1.00 88.94 96 ILE A N 1
ATOM 779 C CA . ILE A 1 96 ? 12.964 5.785 -11.951 1.00 88.94 96 ILE A CA 1
ATOM 780 C C . ILE A 1 96 ? 11.434 5.861 -12.069 1.00 88.94 96 ILE A C 1
ATOM 782 O O . ILE A 1 96 ? 10.720 5.376 -11.195 1.00 88.94 96 ILE A O 1
ATOM 786 N N . ASN A 1 97 ? 10.916 6.398 -13.178 1.00 90.75 97 ASN A N 1
ATOM 787 C CA . ASN A 1 97 ? 9.473 6.478 -13.418 1.00 90.75 97 ASN A CA 1
ATOM 788 C C . ASN A 1 97 ? 8.848 5.088 -13.559 1.00 90.75 97 ASN A C 1
ATOM 790 O O . ASN A 1 97 ? 7.778 4.833 -13.010 1.00 90.75 97 ASN A O 1
ATOM 794 N N . PHE A 1 98 ? 9.540 4.168 -14.236 1.00 89.81 98 PHE A N 1
ATOM 795 C CA . PHE A 1 98 ? 9.108 2.776 -14.327 1.00 89.81 98 PHE A CA 1
ATOM 796 C C . PHE A 1 98 ? 9.072 2.099 -12.948 1.00 89.81 98 PHE A C 1
ATOM 798 O O . PHE A 1 98 ? 8.111 1.402 -12.621 1.00 89.81 98 PHE A O 1
ATOM 805 N N . TYR A 1 99 ? 10.071 2.357 -12.100 1.00 89.31 99 TYR A N 1
ATOM 806 C CA . TYR A 1 99 ? 10.073 1.868 -10.722 1.00 89.31 99 TYR A CA 1
ATOM 807 C C . TYR A 1 99 ? 8.890 2.416 -9.906 1.00 89.31 99 TYR A C 1
ATOM 809 O O . TYR A 1 99 ? 8.183 1.645 -9.252 1.00 89.31 99 TYR A O 1
ATOM 817 N N . TYR A 1 100 ? 8.614 3.722 -9.981 1.00 90.75 100 TYR A N 1
ATOM 818 C CA . TYR A 1 100 ? 7.451 4.311 -9.309 1.00 90.75 100 TYR A CA 1
ATOM 819 C C . TYR A 1 100 ? 6.125 3.758 -9.836 1.00 90.75 100 TYR A C 1
ATOM 821 O O . TYR A 1 100 ? 5.199 3.545 -9.054 1.00 90.75 100 TYR A O 1
ATOM 829 N N . PHE A 1 101 ? 6.037 3.468 -11.133 1.00 91.00 101 PHE A N 1
ATOM 830 C CA . PHE A 1 101 ? 4.874 2.803 -11.709 1.00 91.00 101 PHE A CA 1
ATOM 831 C C . PHE A 1 101 ? 4.660 1.413 -11.093 1.00 91.00 101 PHE A C 1
ATOM 833 O O . PHE A 1 101 ? 3.562 1.120 -10.619 1.00 91.00 101 PHE A O 1
ATOM 840 N N . LEU A 1 102 ? 5.709 0.584 -11.010 1.00 91.00 102 LEU A N 1
ATOM 841 C CA . LEU A 1 102 ? 5.629 -0.731 -10.359 1.00 91.00 102 LEU A CA 1
ATOM 842 C C . LEU A 1 102 ? 5.232 -0.619 -8.884 1.00 91.00 102 LEU A C 1
ATOM 844 O O . LEU A 1 102 ? 4.415 -1.405 -8.406 1.00 91.00 102 LEU A O 1
ATOM 848 N N . PHE A 1 103 ? 5.770 0.373 -8.175 1.00 91.75 103 PHE A N 1
ATOM 849 C CA . PHE A 1 103 ? 5.393 0.659 -6.794 1.00 91.75 103 PHE A CA 1
ATOM 850 C C . PHE A 1 103 ? 3.898 0.981 -6.657 1.00 91.75 103 PHE A C 1
ATOM 852 O O . PHE A 1 103 ? 3.228 0.402 -5.802 1.00 91.75 103 PHE A O 1
ATOM 859 N N . ILE A 1 104 ? 3.353 1.856 -7.509 1.00 91.19 104 ILE A N 1
ATOM 860 C CA . ILE A 1 104 ? 1.926 2.217 -7.488 1.00 91.19 104 ILE A CA 1
ATOM 861 C C . ILE A 1 104 ? 1.061 0.992 -7.793 1.00 91.19 104 ILE A C 1
ATOM 863 O O . ILE A 1 104 ? 0.083 0.745 -7.087 1.00 91.19 104 ILE A O 1
ATOM 867 N N . VAL A 1 105 ? 1.431 0.194 -8.797 1.00 92.62 105 VAL A N 1
ATOM 868 C CA . VAL A 1 105 ? 0.713 -1.043 -9.140 1.00 92.62 105 VAL A CA 1
ATOM 869 C C . VAL A 1 105 ? 0.721 -2.023 -7.964 1.00 92.62 105 VAL A C 1
ATOM 871 O O . VAL A 1 105 ? -0.331 -2.554 -7.605 1.00 92.62 105 VAL A O 1
ATOM 874 N N . ALA A 1 106 ? 1.870 -2.221 -7.311 1.00 92.00 106 ALA A N 1
ATOM 875 C CA . ALA A 1 106 ? 1.979 -3.077 -6.131 1.00 92.00 106 ALA A CA 1
ATOM 876 C C . ALA A 1 106 ? 1.138 -2.544 -4.961 1.00 92.00 106 ALA A C 1
ATOM 878 O O . ALA A 1 106 ? 0.418 -3.307 -4.315 1.00 92.00 106 ALA A O 1
ATOM 879 N N . PHE A 1 107 ? 1.174 -1.234 -4.718 1.00 89.88 107 PHE A N 1
ATOM 880 C CA . PHE A 1 107 ? 0.380 -0.580 -3.683 1.00 89.88 107 PHE A CA 1
ATOM 881 C C . PHE A 1 107 ? -1.125 -0.775 -3.913 1.00 89.88 107 PHE A C 1
ATOM 883 O O . PHE A 1 107 ? -1.836 -1.219 -3.009 1.00 89.88 107 PHE A O 1
ATOM 890 N N . VAL A 1 108 ? -1.611 -0.526 -5.132 1.00 91.56 108 VAL A N 1
ATOM 891 C CA . VAL A 1 108 ? -3.012 -0.773 -5.504 1.00 91.56 108 VAL A CA 1
ATOM 892 C C . VAL A 1 108 ? -3.358 -2.256 -5.347 1.00 91.56 108 VAL A C 1
ATOM 894 O O . VAL A 1 108 ? -4.397 -2.581 -4.771 1.00 91.56 108 VAL A O 1
ATOM 897 N N . GLY A 1 109 ? -2.472 -3.160 -5.770 1.00 91.00 109 GLY A N 1
ATOM 898 C CA . GLY A 1 109 ? -2.646 -4.605 -5.609 1.00 91.00 109 GLY A CA 1
ATOM 899 C C . GLY A 1 109 ? -2.858 -5.027 -4.152 1.00 91.00 109 GLY A C 1
ATOM 900 O O . GLY A 1 109 ? -3.782 -5.788 -3.862 1.00 91.00 109 GLY A O 1
ATOM 901 N N . ILE A 1 110 ? -2.083 -4.476 -3.213 1.00 90.88 110 ILE A N 1
ATOM 902 C CA . ILE A 1 110 ? -2.250 -4.732 -1.770 1.00 90.88 110 ILE A CA 1
ATOM 903 C C . ILE A 1 110 ? -3.651 -4.314 -1.297 1.00 90.88 110 ILE A C 1
ATOM 905 O O . ILE A 1 110 ? -4.308 -5.054 -0.557 1.00 90.88 110 ILE A O 1
ATOM 909 N N . TYR A 1 111 ? -4.143 -3.157 -1.748 1.00 86.75 111 TYR A N 1
ATOM 910 C CA . TYR A 1 111 ? -5.486 -2.680 -1.407 1.00 86.75 111 TYR A CA 1
ATOM 911 C C . TYR A 1 111 ? -6.593 -3.555 -1.998 1.00 86.75 111 TYR A C 1
ATOM 913 O O . TYR A 1 111 ? -7.579 -3.829 -1.309 1.00 86.75 111 TYR A O 1
ATOM 921 N N . VAL A 1 112 ? -6.423 -4.044 -3.227 1.00 90.50 112 VAL A N 1
ATOM 922 C CA . VAL A 1 112 ? -7.368 -4.983 -3.850 1.00 90.50 112 VAL A CA 1
ATOM 923 C C . VAL A 1 112 ? -7.422 -6.289 -3.061 1.00 90.50 112 VAL A C 1
ATOM 925 O O . VAL A 1 112 ? -8.507 -6.716 -2.669 1.00 90.50 112 VAL A O 1
ATOM 928 N N . VAL A 1 113 ? -6.271 -6.888 -2.738 1.00 90.69 113 VAL A N 1
ATOM 929 C CA . VAL A 1 113 ? -6.203 -8.116 -1.922 1.00 90.69 113 VAL A CA 1
ATOM 930 C C . VAL A 1 113 ? -6.889 -7.911 -0.573 1.00 90.69 113 VAL A C 1
ATOM 932 O O . VAL A 1 113 ? -7.629 -8.775 -0.095 1.00 90.69 113 VAL A O 1
ATOM 935 N N . ARG A 1 114 ? -6.700 -6.741 0.038 1.00 86.94 114 ARG A N 1
ATOM 936 C CA . ARG A 1 114 ? -7.371 -6.387 1.287 1.00 86.94 114 ARG A CA 1
ATOM 937 C C . ARG A 1 114 ? -8.889 -6.283 1.122 1.00 86.94 114 ARG A C 1
ATOM 939 O O . ARG A 1 114 ? -9.610 -6.808 1.972 1.00 86.94 114 ARG A O 1
ATOM 946 N N . ALA A 1 115 ? -9.372 -5.624 0.071 1.00 86.56 115 ALA A N 1
ATOM 947 C CA . ALA A 1 115 ? -10.801 -5.506 -0.214 1.00 86.56 115 ALA A CA 1
ATOM 948 C C . ALA A 1 115 ? -11.439 -6.885 -0.436 1.00 86.56 115 ALA A C 1
ATOM 950 O O . ALA A 1 115 ? -12.499 -7.167 0.122 1.00 86.56 115 ALA A O 1
ATOM 951 N N . VAL A 1 116 ? -10.748 -7.775 -1.154 1.00 90.75 116 VAL A N 1
ATOM 952 C CA . VAL A 1 116 ? -11.168 -9.168 -1.357 1.00 90.75 116 VAL A CA 1
ATOM 953 C C . VAL A 1 116 ? -11.217 -9.927 -0.031 1.00 90.75 116 VAL A C 1
ATOM 955 O O . VAL A 1 116 ? -12.233 -10.536 0.284 1.00 90.75 116 VAL A O 1
ATOM 958 N N . ASN A 1 117 ? -10.174 -9.850 0.800 1.00 89.00 117 ASN A N 1
ATOM 959 C CA . ASN A 1 117 ? -10.162 -10.512 2.110 1.00 89.00 117 ASN A CA 1
ATOM 960 C C . ASN A 1 117 ? -11.286 -9.990 3.027 1.00 89.00 117 ASN A C 1
ATOM 962 O O . ASN A 1 117 ? -11.891 -10.744 3.790 1.00 89.00 117 ASN A O 1
ATOM 966 N N . TRP A 1 118 ? -11.600 -8.696 2.944 1.00 88.19 118 TRP A N 1
ATOM 967 C CA . TRP A 1 118 ? -12.742 -8.121 3.649 1.00 88.19 118 TRP A CA 1
ATOM 968 C C . TRP A 1 118 ? -14.077 -8.667 3.126 1.00 88.19 118 TRP A C 1
ATOM 970 O O . TRP A 1 118 ? -14.901 -9.095 3.934 1.00 8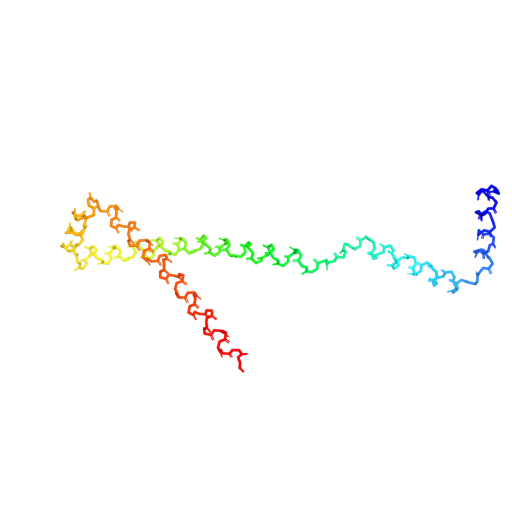8.19 118 TRP A O 1
ATOM 980 N N . ALA A 1 119 ? -14.262 -8.729 1.805 1.00 87.12 119 ALA A N 1
ATOM 981 C CA . ALA A 1 119 ? -15.458 -9.294 1.182 1.00 87.12 119 ALA A CA 1
ATOM 982 C C . ALA A 1 119 ? -15.659 -10.772 1.562 1.00 87.12 119 ALA A C 1
ATOM 984 O O . ALA A 1 119 ? -16.750 -11.150 1.980 1.00 87.12 119 ALA A O 1
ATOM 985 N N . ILE A 1 120 ? -14.588 -11.574 1.523 1.00 89.56 120 ILE A N 1
ATOM 986 C CA . ILE A 1 120 ? -14.589 -12.994 1.910 1.00 89.56 120 ILE A CA 1
ATOM 987 C C . ILE A 1 120 ? -15.051 -13.168 3.362 1.00 89.56 120 ILE A C 1
ATOM 989 O O . ILE A 1 120 ? -15.919 -13.994 3.647 1.00 89.56 120 ILE A O 1
ATOM 993 N N . LYS A 1 121 ? -14.517 -12.368 4.294 1.00 87.81 121 LYS A N 1
ATOM 994 C CA . LYS A 1 121 ? -14.941 -12.409 5.705 1.00 87.81 121 LYS A CA 1
ATOM 995 C C . LYS A 1 121 ? -16.415 -12.060 5.875 1.00 87.81 121 LYS A C 1
ATOM 997 O O . LYS A 1 121 ? -17.082 -12.660 6.709 1.00 87.81 121 LYS A O 1
ATOM 1002 N N . LEU A 1 122 ? -16.914 -11.113 5.086 1.00 86.38 122 LEU A N 1
ATOM 1003 C CA . LEU A 1 122 ? -18.307 -10.681 5.139 1.00 86.38 122 LEU A CA 1
ATOM 1004 C C . LEU A 1 122 ? -19.263 -11.766 4.619 1.00 86.38 122 LEU A C 1
ATOM 1006 O O . LEU A 1 122 ? -20.370 -11.899 5.134 1.00 86.38 122 LEU A O 1
ATOM 1010 N N . THR A 1 123 ? -18.827 -12.565 3.641 1.00 80.62 123 THR A N 1
ATOM 1011 C CA . THR A 1 123 ? -19.599 -13.697 3.109 1.00 80.62 123 THR A CA 1
ATOM 1012 C C . THR A 1 123 ? -19.537 -14.952 3.981 1.00 80.62 123 THR A C 1
ATOM 1014 O O . THR A 1 123 ? -20.533 -15.656 4.061 1.00 80.62 123 THR A O 1
ATOM 1017 N N . LEU A 1 124 ? -18.410 -15.225 4.652 1.00 77.75 124 LEU A N 1
ATOM 1018 C CA . LEU A 1 124 ? -18.218 -16.405 5.518 1.00 77.75 124 LEU A CA 1
ATOM 1019 C C . LEU A 1 124 ? -18.810 -16.258 6.929 1.00 77.75 124 LEU A C 1
ATOM 1021 O O . LEU A 1 124 ? -18.870 -17.236 7.664 1.00 77.75 124 LEU A O 1
ATOM 1025 N N . GLN A 1 125 ? -19.197 -15.046 7.336 1.00 59.03 125 GLN A N 1
ATOM 1026 C CA . GLN A 1 125 ? -19.859 -14.785 8.623 1.00 59.03 125 GLN A CA 1
ATOM 1027 C C . GLN A 1 125 ? -21.397 -14.808 8.548 1.00 59.03 125 GLN A C 1
ATOM 1029 O O . GLN A 1 125 ? -22.048 -14.452 9.532 1.00 59.03 125 GLN A O 1
ATOM 1034 N N . LYS A 1 126 ? -21.973 -15.195 7.404 1.00 49.72 126 LYS A N 1
ATOM 1035 C CA . LYS A 1 126 ? -23.392 -15.555 7.277 1.00 49.72 126 LYS A CA 1
ATOM 1036 C C . LYS A 1 126 ? -23.565 -17.054 7.456 1.00 49.72 126 LYS A C 1
ATOM 1038 O O . LYS A 1 126 ? -24.597 -17.423 8.053 1.00 49.72 126 LYS A O 1
#

Secondary structure (DSSP, 8-state):
--HHHHHHHHHHHHHTS-HHHHHHHHHHHHHHHHHHHS----TTHHHHHHHHHHHHHHHHHHHHHHHHHHHHHHHHHHHH-HHHHHHHHHHTSSHHHHHHHHHHHHHHHHHHHHHHHHHHHHHHT-

Foldseek 3Di:
DDPVVVVVVVVVVLVPDDPVVNVVVVVVVVVVVCVVVPPPPPVPPVVVVVVVVVVVVVLVVLLVVLLVQLVVVLVVCCVPPVVVLVVVCVVLVHSVSVSVVSSVVSSVVVVVVVVVVVVVVVVVVD

pLDDT: mean 79.14, std 13.64, range [45.38, 94.12]

Sequence (126 aa):
MSIERQFSRSIKQIERMPQKALYRQTKLITKRFDMLLTPKKGGAKGSMGKKVAREILWFFASILIGFLLGFIFYSIIAHFYYDFLVKASHVMGSVINFYYFLFIVAFVGIYVVRAVNWAIKLTLQK